Protein AF-A0A822XX72-F1 (afdb_monomer_lite)

Radius of gyration: 50.1 Å; chains: 1; bounding box: 105×52×126 Å

Secondary structure (DSSP, 8-state):
-HHHHHHHHHHHHHH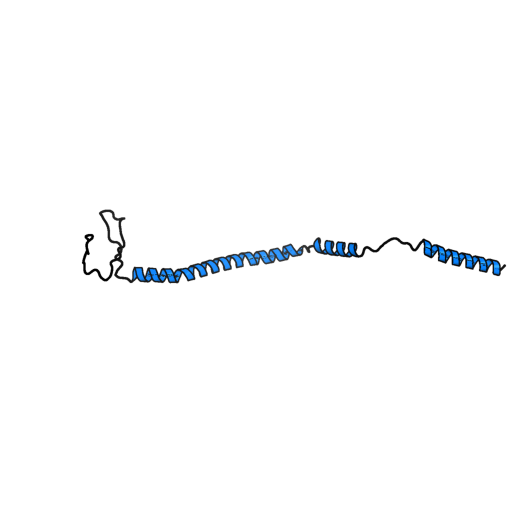HHHHHHHH--------HHHHHHHHHHHHHH---TTHHHHHHHHHHHHHHHH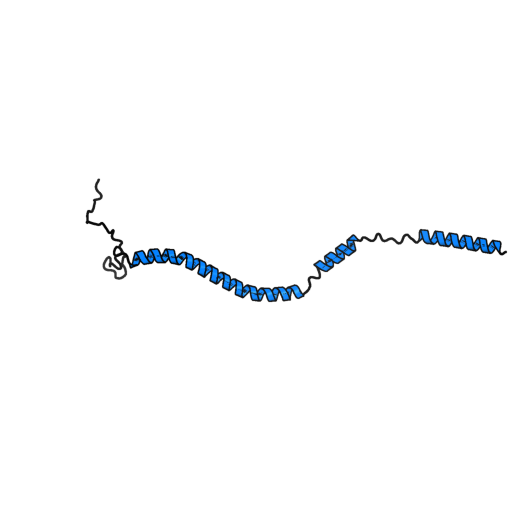HHHHHHHHHHHHHHHHHHHHHHHHHHHH-TTEEEEEE-SS-TT-EEEEE--S---S----S--

Structure (mmCIF, N/CA/C/O backbone):
data_AF-A0A822XX72-F1
#
_entry.id   AF-A0A822XX72-F1
#
loop_
_atom_site.group_PDB
_atom_site.id
_atom_site.type_symbol
_atom_site.label_atom_id
_atom_site.label_alt_id
_atom_site.label_comp_id
_atom_site.label_asym_id
_atom_site.label_entity_id
_atom_site.label_seq_id
_atom_site.pdbx_PDB_ins_code
_atom_site.Cartn_x
_atom_site.Cartn_y
_atom_site.Cartn_z
_atom_site.occupancy
_atom_site.B_iso_or_equiv
_atom_site.auth_seq_id
_atom_site.auth_comp_id
_atom_site.auth_asym_id
_atom_site.auth_atom_id
_atom_site.pdbx_PDB_model_num
ATOM 1 N N . MET A 1 1 ? 62.838 30.331 -93.862 1.00 69.19 1 MET A N 1
ATOM 2 C CA . MET A 1 1 ? 62.465 28.950 -93.462 1.00 69.19 1 MET A CA 1
ATOM 3 C C . MET A 1 1 ? 62.360 28.758 -91.946 1.00 69.19 1 MET A C 1
ATOM 5 O O . MET A 1 1 ? 61.429 28.102 -91.508 1.00 69.19 1 MET A O 1
ATOM 9 N N . LYS A 1 2 ? 63.246 29.330 -91.114 1.00 72.94 2 LYS A N 1
ATOM 10 C CA . LYS A 1 2 ? 63.093 29.255 -89.643 1.00 72.94 2 LYS A CA 1
ATOM 11 C C . LYS A 1 2 ? 61.896 30.077 -89.127 1.00 72.94 2 LYS A C 1
ATOM 13 O O . LYS A 1 2 ? 61.094 29.561 -88.362 1.00 72.94 2 LYS A O 1
ATOM 18 N N . GLU A 1 3 ? 61.686 31.275 -89.675 1.00 75.88 3 GLU A N 1
ATOM 19 C CA . GLU A 1 3 ? 60.550 32.153 -89.326 1.00 75.88 3 GLU A CA 1
ATOM 20 C C . GLU A 1 3 ? 59.167 31.599 -89.710 1.00 75.88 3 GLU A C 1
ATOM 22 O O . GLU A 1 3 ? 58.150 31.975 -89.131 1.00 75.88 3 GLU A O 1
ATOM 27 N N . SER A 1 4 ? 59.088 30.726 -90.718 1.00 67.88 4 SER A N 1
ATOM 28 C CA . SER A 1 4 ? 57.834 30.053 -91.080 1.00 67.88 4 SER A CA 1
ATOM 29 C C . SER A 1 4 ? 57.490 28.942 -90.086 1.00 67.88 4 SER A C 1
ATOM 31 O O . SER A 1 4 ? 56.327 28.796 -89.726 1.00 67.88 4 SER A O 1
ATOM 33 N N . ILE A 1 5 ? 58.504 28.234 -89.575 1.00 74.88 5 ILE A N 1
ATOM 34 C CA . ILE A 1 5 ? 58.346 27.189 -88.551 1.00 74.88 5 ILE A CA 1
ATOM 35 C C . ILE A 1 5 ? 57.965 27.807 -87.198 1.00 74.88 5 ILE A C 1
ATOM 37 O O . ILE A 1 5 ? 57.141 27.265 -86.464 1.00 74.88 5 ILE A O 1
ATOM 41 N N . GLU A 1 6 ? 58.540 28.961 -86.863 1.00 78.50 6 GLU A N 1
ATOM 42 C CA . GLU A 1 6 ? 58.256 29.654 -85.604 1.00 78.50 6 GLU A CA 1
ATOM 43 C C . GLU A 1 6 ? 56.823 30.214 -85.580 1.00 78.50 6 GLU A C 1
ATOM 45 O O . GLU A 1 6 ? 56.098 30.004 -84.606 1.00 78.50 6 GLU A O 1
ATOM 50 N N . ARG A 1 7 ? 56.346 30.750 -86.715 1.00 73.44 7 ARG A N 1
ATOM 51 C CA . ARG A 1 7 ? 54.938 31.147 -86.908 1.00 73.44 7 ARG A CA 1
ATOM 52 C C . ARG A 1 7 ? 53.949 29.979 -86.863 1.00 73.44 7 ARG A C 1
ATOM 54 O O . ARG A 1 7 ? 52.793 30.161 -86.483 1.00 73.44 7 ARG A O 1
ATOM 61 N N . GLU A 1 8 ? 54.350 28.773 -87.259 1.00 74.38 8 GLU A N 1
ATOM 62 C CA . GLU A 1 8 ? 53.514 27.575 -87.090 1.00 74.38 8 GLU A CA 1
ATOM 63 C C . GLU A 1 8 ? 53.452 27.114 -85.630 1.00 74.38 8 GLU A C 1
ATOM 65 O O . GLU A 1 8 ? 52.364 26.793 -85.148 1.00 74.38 8 GLU A O 1
ATOM 70 N N . ARG A 1 9 ? 54.567 27.182 -84.890 1.00 71.81 9 ARG A N 1
ATOM 71 C CA . ARG A 1 9 ? 54.595 26.871 -83.450 1.00 71.81 9 ARG A CA 1
ATOM 72 C C . ARG A 1 9 ? 53.783 27.853 -82.605 1.00 71.81 9 ARG A C 1
ATOM 74 O O . ARG A 1 9 ? 53.165 27.430 -81.627 1.00 71.81 9 ARG A O 1
ATOM 81 N N . GLU A 1 10 ? 53.751 29.136 -82.961 1.00 72.25 10 GLU A N 1
ATOM 82 C CA . GLU A 1 10 ? 52.886 30.120 -82.293 1.00 72.25 10 GLU A CA 1
ATOM 83 C C . GLU A 1 10 ? 51.401 29.834 -82.546 1.00 72.25 10 GLU A C 1
ATOM 85 O O . GLU A 1 10 ? 50.624 29.776 -81.591 1.00 72.25 10 GLU A O 1
ATOM 90 N N . ARG A 1 11 ? 51.017 29.504 -83.790 1.00 66.00 11 ARG A N 1
ATOM 91 C CA . ARG A 1 11 ? 49.643 29.077 -84.124 1.00 66.00 11 ARG A CA 1
ATOM 92 C C . ARG A 1 11 ? 49.239 27.760 -83.448 1.00 66.00 11 ARG A C 1
ATOM 94 O O . ARG A 1 11 ? 48.064 27.556 -83.138 1.00 66.00 11 ARG A O 1
ATOM 101 N N . GLU A 1 12 ? 50.181 26.848 -83.202 1.00 65.44 12 GLU A N 1
ATOM 102 C CA . GLU A 1 12 ? 49.946 25.641 -82.396 1.00 65.44 12 GLU A CA 1
ATOM 103 C C . GLU A 1 12 ? 49.813 25.936 -80.895 1.00 65.44 12 GLU A C 1
ATOM 105 O O . GLU A 1 12 ? 48.983 25.309 -80.232 1.00 65.44 12 GLU A O 1
ATOM 110 N N . ARG A 1 13 ? 50.570 26.896 -80.343 1.00 60.34 13 ARG A N 1
ATOM 111 C CA . ARG A 1 13 ? 50.392 27.357 -78.952 1.00 60.34 13 ARG A CA 1
ATOM 112 C C . ARG A 1 13 ? 49.052 28.054 -78.751 1.00 60.34 13 ARG A C 1
ATOM 114 O O . ARG A 1 13 ? 48.367 27.732 -77.783 1.00 60.34 13 ARG A O 1
ATOM 121 N N . GLU A 1 14 ? 48.636 28.926 -79.667 1.00 60.91 14 GLU A N 1
ATOM 122 C CA . GLU A 1 14 ? 47.318 29.571 -79.612 1.00 60.91 14 GLU A CA 1
ATOM 123 C C . GLU A 1 14 ? 46.177 28.554 -79.712 1.00 60.91 14 GLU A C 1
ATOM 125 O O . GLU A 1 14 ? 45.258 28.591 -78.892 1.00 60.91 14 GLU A O 1
ATOM 130 N N . ARG A 1 15 ? 46.258 27.572 -80.626 1.00 58.31 15 ARG A N 1
ATOM 131 C CA . ARG A 1 15 ? 45.272 26.477 -80.696 1.00 58.31 15 ARG A CA 1
ATOM 132 C C . ARG A 1 15 ? 45.263 25.605 -79.443 1.00 58.31 15 ARG A C 1
ATOM 134 O O . ARG A 1 15 ? 44.190 25.192 -79.005 1.00 58.31 15 ARG A O 1
ATOM 141 N N . ARG A 1 16 ? 46.422 25.354 -78.826 1.00 57.75 16 ARG A N 1
ATOM 142 C CA . ARG A 1 16 ? 46.518 24.623 -77.553 1.00 57.75 16 ARG A CA 1
ATOM 143 C C . ARG A 1 16 ? 45.893 25.412 -76.395 1.00 57.75 16 ARG A C 1
ATOM 145 O O . ARG A 1 16 ? 45.195 24.812 -75.579 1.00 57.75 16 ARG A O 1
ATOM 152 N N . CYS A 1 17 ? 46.067 26.735 -76.354 1.00 53.81 17 CYS A N 1
ATOM 153 C CA . CYS A 1 17 ? 45.422 27.606 -75.367 1.00 53.81 17 CYS A CA 1
ATOM 154 C C . CYS A 1 17 ? 43.902 27.716 -75.582 1.00 53.81 17 CYS A C 1
ATOM 156 O O . CYS A 1 17 ? 43.147 27.584 -74.619 1.00 53.81 17 CYS A O 1
ATOM 158 N N . TYR A 1 18 ? 43.424 27.859 -76.824 1.00 54.31 18 TYR A N 1
ATOM 159 C CA . TYR A 1 18 ? 41.985 27.948 -77.116 1.00 54.31 18 TYR A CA 1
ATOM 160 C C . TYR A 1 18 ? 41.242 26.618 -76.916 1.00 54.31 18 TYR A C 1
ATOM 162 O O . TYR A 1 18 ? 40.123 26.604 -76.399 1.00 54.31 18 TYR A O 1
ATOM 170 N N . CYS A 1 19 ? 41.867 25.483 -77.246 1.00 51.19 19 CYS A N 1
ATOM 171 C CA . CYS A 1 19 ? 41.258 24.164 -77.047 1.00 51.19 19 CYS A CA 1
ATOM 172 C C . CYS A 1 19 ? 41.197 23.769 -75.556 1.00 51.19 19 CYS A C 1
ATOM 174 O O . CYS A 1 19 ? 40.254 23.101 -75.126 1.00 51.19 19 CYS A O 1
ATOM 176 N N . CYS A 1 20 ? 42.133 24.263 -74.732 1.00 50.19 20 CYS A N 1
ATOM 177 C CA . CYS A 1 20 ? 42.069 24.107 -73.276 1.00 50.19 20 CYS A CA 1
ATOM 178 C C . CYS A 1 20 ? 40.896 24.900 -72.662 1.00 50.19 20 CYS A C 1
ATOM 180 O O . CYS A 1 20 ? 40.259 24.424 -71.723 1.00 50.19 20 CYS A O 1
ATOM 182 N N . CYS A 1 21 ? 40.528 26.053 -73.231 1.00 49.91 21 CYS A N 1
ATOM 183 C CA . CYS A 1 21 ? 39.387 26.840 -72.755 1.00 49.91 21 CYS A CA 1
ATOM 184 C C . CYS A 1 21 ? 38.023 26.239 -73.139 1.00 49.91 21 CYS A C 1
ATOM 186 O O . CYS A 1 21 ? 37.100 26.282 -72.326 1.00 49.91 21 CYS A O 1
ATOM 188 N N . ILE A 1 22 ? 37.880 25.627 -74.324 1.00 49.62 22 ILE A N 1
ATOM 189 C CA . ILE A 1 22 ? 36.585 25.061 -74.758 1.00 49.62 22 ILE A CA 1
ATOM 190 C C . ILE A 1 22 ? 36.304 23.679 -74.135 1.00 49.62 22 ILE A C 1
ATOM 192 O O . ILE A 1 22 ? 35.152 23.380 -73.821 1.00 49.62 22 ILE A O 1
ATOM 196 N N . HIS A 1 23 ? 37.325 22.868 -73.830 1.00 50.88 23 HIS A N 1
ATOM 197 C CA . HIS A 1 23 ? 37.130 21.595 -73.113 1.00 50.88 23 HIS A CA 1
ATOM 198 C C . HIS A 1 23 ? 37.201 21.698 -71.577 1.00 50.88 23 HIS A C 1
ATOM 200 O O . HIS A 1 23 ? 36.860 20.736 -70.882 1.00 50.88 23 HIS A O 1
ATOM 206 N N . CYS A 1 24 ? 37.525 22.868 -71.015 1.00 48.62 24 CYS A N 1
ATOM 207 C CA . CYS A 1 24 ? 37.409 23.143 -69.578 1.00 48.62 24 CYS A CA 1
ATOM 208 C C . CYS A 1 24 ? 36.018 23.690 -69.191 1.00 48.62 24 CYS A C 1
ATOM 210 O O . CYS A 1 24 ? 35.869 24.573 -68.354 1.00 48.62 24 CYS A O 1
ATOM 212 N N . LYS A 1 25 ? 34.954 23.106 -69.749 1.00 46.84 25 LYS A N 1
ATOM 213 C CA . LYS A 1 25 ? 33.658 23.014 -69.062 1.00 46.84 25 LYS A CA 1
ATOM 214 C C . LYS A 1 25 ? 33.314 21.551 -68.844 1.00 46.84 25 LYS A C 1
ATOM 216 O O . LYS A 1 25 ? 32.324 21.013 -69.329 1.00 46.84 25 LYS A O 1
ATOM 221 N N . LYS A 1 26 ? 34.148 20.912 -68.021 1.00 46.69 26 LYS A N 1
ATOM 222 C CA . LYS A 1 26 ? 33.773 19.719 -67.271 1.00 46.69 26 LYS A CA 1
ATOM 223 C C . LYS A 1 26 ? 32.605 20.109 -66.370 1.00 46.69 26 LYS A C 1
ATOM 225 O O . LYS A 1 26 ? 32.784 20.613 -65.264 1.00 46.69 26 LYS A O 1
ATOM 230 N N . GLY A 1 27 ? 31.394 19.909 -66.879 1.00 43.09 27 GLY A N 1
ATOM 231 C CA . GLY A 1 27 ? 30.189 19.904 -66.077 1.00 43.09 27 GLY A CA 1
ATOM 232 C C . GLY A 1 27 ? 30.400 18.982 -64.881 1.00 43.09 27 GLY A C 1
ATOM 233 O O . GLY A 1 27 ? 30.592 17.775 -65.024 1.00 43.09 27 GLY A O 1
ATOM 234 N N . ARG A 1 28 ? 30.425 19.585 -63.698 1.00 42.78 28 ARG A N 1
ATOM 235 C CA . ARG A 1 28 ? 29.802 19.082 -62.476 1.00 42.78 28 ARG A CA 1
ATOM 236 C C . ARG A 1 28 ? 29.921 20.185 -61.441 1.00 42.78 28 ARG A C 1
ATOM 238 O O . ARG A 1 28 ? 30.886 20.267 -60.687 1.00 42.78 28 ARG A O 1
ATOM 245 N N . THR A 1 29 ? 28.881 21.011 -61.391 1.00 37.69 29 THR A N 1
ATOM 246 C CA . THR A 1 29 ? 28.403 21.607 -60.147 1.00 37.69 29 THR A CA 1
ATOM 247 C C . THR A 1 29 ? 28.481 20.527 -59.071 1.00 37.69 29 THR A C 1
ATOM 249 O O . THR A 1 29 ? 27.675 19.591 -59.050 1.00 37.69 29 THR A O 1
ATOM 252 N N . LYS A 1 30 ? 29.514 20.574 -58.227 1.00 41.34 30 LYS A N 1
ATOM 253 C CA . LYS A 1 30 ? 29.643 19.647 -57.109 1.00 41.34 30 LYS A CA 1
ATOM 254 C C . LYS A 1 30 ? 28.555 20.062 -56.130 1.00 41.34 30 LYS A C 1
ATOM 256 O O . LYS A 1 30 ? 28.740 20.957 -55.314 1.00 41.34 30 LYS A O 1
ATOM 261 N N . ARG A 1 31 ? 27.391 19.433 -56.291 1.00 43.69 31 ARG A N 1
ATOM 262 C CA . ARG A 1 31 ? 26.239 19.412 -55.392 1.00 43.69 31 ARG A CA 1
ATOM 263 C C . ARG A 1 31 ? 26.747 18.865 -54.052 1.00 43.69 31 ARG A C 1
ATOM 265 O O . ARG A 1 31 ? 26.574 17.691 -53.746 1.00 43.69 31 ARG A O 1
ATOM 272 N N . LYS A 1 32 ? 27.468 19.691 -53.284 1.00 45.25 32 LYS A N 1
ATOM 273 C CA . LYS A 1 32 ? 28.038 19.317 -51.982 1.00 45.25 32 LYS A CA 1
ATOM 274 C C . LYS A 1 32 ? 26.938 18.970 -50.973 1.00 45.25 32 LYS A C 1
ATOM 276 O O . LYS A 1 32 ? 27.225 18.259 -50.027 1.00 45.25 32 LYS A O 1
ATOM 281 N N . GLY A 1 33 ? 25.681 19.345 -51.225 1.00 46.69 33 GLY A N 1
ATOM 282 C CA . GLY A 1 33 ? 24.537 18.881 -50.436 1.00 46.69 33 GLY A CA 1
ATOM 283 C C . GLY A 1 33 ? 24.253 17.381 -50.578 1.00 46.69 33 GLY A C 1
ATOM 284 O O . GLY A 1 33 ? 23.932 16.736 -49.594 1.00 46.69 33 GLY A O 1
ATOM 285 N N . GLY A 1 34 ? 24.444 16.782 -51.760 1.00 53.19 34 GLY A N 1
ATOM 286 C CA . GLY A 1 34 ? 24.073 15.379 -51.994 1.00 53.19 34 GLY A CA 1
ATOM 287 C C . GLY A 1 34 ? 24.985 14.374 -51.292 1.00 53.19 34 GLY A C 1
ATOM 288 O O . GLY A 1 34 ? 24.509 13.356 -50.813 1.00 53.19 34 GLY A O 1
ATOM 289 N N . ALA A 1 35 ? 26.283 14.670 -51.183 1.00 56.53 35 ALA A N 1
ATOM 290 C CA . ALA A 1 35 ? 27.224 13.819 -50.453 1.00 56.53 35 ALA A CA 1
ATOM 291 C C . ALA A 1 35 ? 27.026 13.915 -48.934 1.00 56.53 35 ALA A C 1
ATOM 293 O O . ALA A 1 35 ? 27.162 12.910 -48.249 1.00 56.53 35 ALA A O 1
ATOM 294 N N . VAL A 1 36 ? 26.666 15.098 -48.422 1.00 61.66 36 VAL A N 1
ATOM 295 C CA . VAL A 1 36 ? 26.347 15.302 -47.001 1.00 61.66 36 VAL A CA 1
ATOM 296 C C . VAL A 1 36 ? 25.015 14.638 -46.660 1.00 61.66 36 VAL A C 1
ATOM 298 O O . VAL A 1 36 ? 24.944 13.929 -45.668 1.00 61.66 36 VAL A O 1
ATOM 301 N N . ILE A 1 37 ? 23.998 14.764 -47.521 1.00 63.38 37 ILE A N 1
ATOM 302 C CA . ILE A 1 37 ? 22.709 14.074 -47.363 1.00 63.38 37 ILE A CA 1
ATOM 303 C C . ILE A 1 37 ? 22.879 12.557 -47.517 1.00 63.38 37 ILE A C 1
ATOM 305 O O . ILE A 1 37 ? 22.321 11.812 -46.727 1.00 63.38 37 ILE A O 1
ATOM 309 N N . ALA A 1 38 ? 23.693 12.073 -48.460 1.00 64.94 38 ALA A N 1
ATOM 310 C CA . ALA A 1 38 ? 23.985 10.645 -48.594 1.00 64.94 38 ALA A CA 1
ATOM 311 C C . ALA A 1 38 ? 24.816 10.104 -47.420 1.00 64.94 38 ALA A C 1
ATOM 313 O O . ALA A 1 38 ? 24.604 8.968 -47.012 1.00 64.94 38 ALA A O 1
ATOM 314 N N . ALA A 1 39 ? 25.736 10.894 -46.856 1.00 62.53 39 ALA A N 1
ATOM 315 C CA . ALA A 1 39 ? 26.487 10.525 -45.658 1.00 62.53 39 ALA A CA 1
ATOM 316 C C . ALA A 1 39 ? 25.596 10.529 -44.407 1.00 62.53 39 ALA A C 1
ATOM 318 O O . ALA A 1 39 ? 25.658 9.571 -43.643 1.00 62.53 39 ALA A O 1
ATOM 319 N N . ALA A 1 40 ? 24.724 11.532 -44.252 1.00 61.47 40 ALA A N 1
ATOM 320 C CA . ALA A 1 40 ? 23.721 11.613 -43.191 1.00 61.47 40 ALA A CA 1
ATOM 321 C C . ALA A 1 40 ? 22.733 10.438 -43.274 1.00 61.47 40 ALA A C 1
ATOM 323 O O . ALA A 1 40 ? 22.558 9.701 -42.309 1.00 61.47 40 ALA A O 1
ATOM 324 N N . PHE A 1 41 ? 22.200 10.166 -44.467 1.00 67.31 41 PHE A N 1
ATOM 325 C CA . PHE A 1 41 ? 21.302 9.042 -44.720 1.00 67.31 41 PHE A CA 1
ATOM 326 C C . PHE A 1 41 ? 21.999 7.690 -44.517 1.00 67.31 41 PHE A C 1
ATOM 328 O O . PHE A 1 41 ? 21.408 6.757 -43.983 1.00 67.31 41 PHE A O 1
ATOM 335 N N . LYS A 1 42 ? 23.289 7.575 -44.866 1.00 67.31 42 LYS A N 1
ATOM 336 C CA . LYS A 1 42 ? 24.087 6.368 -44.604 1.00 67.31 42 LYS A CA 1
ATOM 337 C C . LYS A 1 42 ? 24.398 6.190 -43.116 1.00 67.31 42 LYS A C 1
ATOM 339 O O . LYS A 1 42 ? 24.393 5.052 -42.659 1.00 67.31 42 LYS A O 1
ATOM 344 N N . SER A 1 43 ? 24.616 7.265 -42.355 1.00 53.47 43 SER A N 1
ATOM 345 C CA . SER A 1 43 ? 24.739 7.191 -40.891 1.00 53.47 43 SER A CA 1
ATOM 346 C C . SER A 1 43 ? 23.411 6.899 -40.187 1.00 53.47 43 SER A C 1
ATOM 348 O O . SER A 1 43 ? 23.418 6.348 -39.091 1.00 53.47 43 SER A O 1
ATOM 350 N N . GLU A 1 44 ? 22.283 7.212 -40.825 1.00 60.22 44 GLU A N 1
ATOM 351 C CA . GLU A 1 44 ? 20.944 6.964 -40.285 1.00 60.22 44 GLU A CA 1
ATOM 352 C C . GLU A 1 44 ? 20.437 5.544 -40.604 1.00 60.22 44 GLU A C 1
ATOM 354 O O . GLU A 1 44 ? 19.884 4.874 -39.732 1.00 60.22 44 GLU A O 1
ATOM 359 N N . ILE A 1 45 ? 20.716 5.024 -41.809 1.00 57.69 45 ILE A N 1
ATOM 360 C CA . ILE A 1 45 ? 20.362 3.653 -42.223 1.00 57.69 45 ILE A CA 1
ATOM 361 C C . ILE A 1 45 ? 21.331 2.600 -41.679 1.00 57.69 45 ILE A C 1
ATOM 363 O O . ILE A 1 45 ? 20.900 1.502 -41.321 1.00 57.69 45 ILE A O 1
ATOM 367 N N . LEU A 1 46 ? 22.631 2.896 -41.568 1.00 58.72 46 LEU A N 1
ATOM 368 C CA . LEU A 1 46 ? 23.595 1.965 -40.976 1.00 58.72 46 LEU A CA 1
ATOM 369 C C . LEU A 1 46 ? 23.581 2.079 -39.443 1.00 58.72 46 LEU A C 1
ATOM 371 O O . LEU A 1 46 ? 24.606 2.295 -38.800 1.00 58.72 46 LEU A O 1
ATOM 375 N N . LYS A 1 47 ? 22.398 1.909 -38.840 1.00 54.50 47 LYS A N 1
ATOM 376 C CA . LYS A 1 47 ? 22.268 1.659 -37.403 1.00 54.50 47 LYS A CA 1
ATOM 377 C C . LYS A 1 47 ? 23.152 0.454 -37.065 1.00 54.50 47 LYS A C 1
ATOM 379 O O . LYS A 1 47 ? 22.944 -0.633 -37.614 1.00 54.50 47 LYS A O 1
ATOM 384 N N . PRO A 1 48 ? 24.159 0.615 -36.198 1.00 57.38 48 PRO A N 1
ATOM 385 C CA . PRO A 1 48 ? 25.126 -0.439 -35.973 1.00 57.38 48 PRO A CA 1
ATOM 386 C C . PRO A 1 48 ? 24.392 -1.591 -35.254 1.00 57.38 48 PRO A C 1
ATOM 388 O O . PRO A 1 48 ? 23.634 -1.378 -34.302 1.00 57.38 48 PRO A O 1
ATOM 391 N N . LYS A 1 49 ? 24.531 -2.823 -35.771 1.00 56.88 49 LYS A N 1
ATOM 392 C CA . LYS A 1 49 ? 23.793 -4.041 -35.346 1.00 56.88 49 LYS A CA 1
ATOM 393 C C . LYS A 1 49 ? 23.952 -4.385 -33.849 1.00 56.88 49 LYS A C 1
ATOM 395 O O . LYS A 1 49 ? 23.223 -5.208 -33.305 1.00 56.88 49 LYS A O 1
ATOM 400 N N . ASN A 1 50 ? 24.863 -3.708 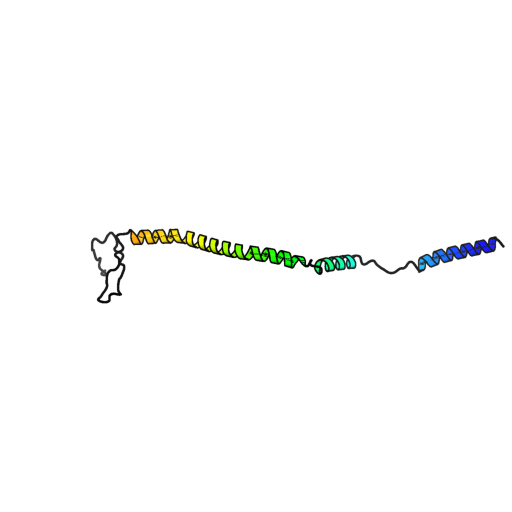-33.166 1.00 57.12 50 ASN A N 1
ATOM 401 C CA . ASN A 1 50 ? 25.094 -3.679 -31.725 1.00 57.12 50 ASN A CA 1
ATOM 402 C C . ASN A 1 50 ? 24.008 -2.933 -30.927 1.00 57.12 50 ASN A C 1
ATOM 404 O O . ASN A 1 50 ? 23.976 -3.082 -29.708 1.00 57.12 50 ASN A O 1
ATOM 408 N N . LEU A 1 51 ? 23.051 -2.247 -31.565 1.00 58.22 51 LEU A N 1
ATOM 409 C CA . LEU A 1 51 ? 21.886 -1.708 -30.852 1.00 58.22 51 LEU A CA 1
ATOM 410 C C . LEU A 1 51 ? 21.031 -2.827 -30.234 1.00 58.22 51 LEU A C 1
ATOM 412 O O . LEU A 1 51 ? 20.547 -2.685 -29.120 1.00 58.22 51 LEU A O 1
ATOM 416 N N . LEU A 1 52 ? 20.878 -3.973 -30.907 1.00 58.44 52 LEU A N 1
ATOM 417 C CA . LEU A 1 52 ? 20.113 -5.109 -30.375 1.00 58.44 52 LEU A CA 1
ATOM 418 C C . LEU A 1 52 ? 20.849 -5.855 -29.251 1.00 58.44 52 LEU A C 1
ATOM 420 O O . LEU A 1 52 ? 20.194 -6.453 -28.397 1.00 58.44 52 LEU A O 1
ATOM 424 N N . ALA A 1 53 ? 22.184 -5.822 -29.233 1.00 57.19 53 ALA A N 1
ATOM 425 C CA . ALA A 1 53 ? 22.998 -6.410 -28.169 1.00 57.19 53 ALA A CA 1
ATOM 426 C C . ALA A 1 53 ? 22.977 -5.542 -26.897 1.00 57.19 53 ALA A C 1
ATOM 428 O O . ALA A 1 53 ? 22.780 -6.074 -25.803 1.00 57.19 53 ALA A O 1
ATOM 429 N N . GLU A 1 54 ? 23.062 -4.217 -27.053 1.00 57.00 54 GLU A N 1
ATOM 430 C CA . GLU A 1 54 ? 22.886 -3.232 -25.974 1.00 57.00 54 GLU A CA 1
ATOM 431 C C . GLU A 1 54 ? 21.441 -3.243 -25.437 1.00 57.00 54 GLU A C 1
ATOM 433 O O . GLU A 1 54 ? 21.220 -3.425 -24.240 1.00 57.00 54 GLU A O 1
ATOM 438 N N . GLN A 1 55 ? 20.428 -3.228 -26.314 1.00 58.25 55 GLN A N 1
ATOM 439 C CA . GLN A 1 55 ? 19.011 -3.343 -25.928 1.00 58.25 55 GLN A CA 1
ATOM 440 C C . GLN A 1 55 ? 18.692 -4.662 -25.197 1.00 58.25 55 GLN A C 1
ATOM 442 O O . GLN A 1 55 ? 17.847 -4.698 -24.301 1.00 58.25 55 GLN A O 1
ATOM 447 N N . ARG A 1 56 ? 19.356 -5.777 -25.540 1.00 57.31 56 ARG A N 1
ATOM 448 C CA . ARG A 1 56 ? 19.149 -7.075 -24.868 1.00 57.31 56 ARG A CA 1
ATOM 449 C C . ARG A 1 56 ? 19.813 -7.128 -23.483 1.00 57.31 56 ARG A C 1
ATOM 451 O O . ARG A 1 56 ? 19.249 -7.763 -22.591 1.00 57.31 56 ARG A O 1
ATOM 458 N N . ARG A 1 57 ? 20.949 -6.444 -23.278 1.00 54.41 57 ARG A N 1
ATOM 459 C CA . ARG A 1 57 ? 21.570 -6.270 -21.948 1.00 54.41 57 ARG A CA 1
ATOM 460 C C . ARG A 1 57 ? 20.736 -5.360 -21.046 1.00 54.41 57 ARG A C 1
ATOM 462 O O . ARG A 1 57 ? 20.532 -5.694 -19.880 1.00 54.41 57 ARG A O 1
ATOM 469 N N . GLU A 1 58 ? 20.153 -4.294 -21.589 1.00 54.16 58 GLU A N 1
ATOM 470 C CA . GLU A 1 58 ? 19.261 -3.423 -20.820 1.00 54.16 58 GLU A CA 1
ATOM 471 C C . GLU A 1 58 ? 17.928 -4.088 -20.448 1.00 54.16 58 GLU A C 1
ATOM 473 O O . GLU A 1 58 ? 17.422 -3.877 -19.345 1.00 54.16 58 GLU A O 1
ATOM 478 N N . ARG A 1 59 ? 17.365 -4.947 -21.309 1.00 56.78 59 ARG A N 1
ATOM 479 C CA . ARG A 1 59 ? 16.106 -5.648 -20.999 1.00 56.78 59 ARG A CA 1
ATOM 480 C C . ARG A 1 59 ? 16.216 -6.606 -19.813 1.00 56.78 59 ARG A C 1
ATOM 482 O O . ARG A 1 59 ? 15.302 -6.636 -18.997 1.00 56.78 59 ARG A O 1
ATOM 489 N N . LYS A 1 60 ? 17.325 -7.342 -19.664 1.00 55.78 60 LYS A N 1
ATOM 490 C CA . LYS A 1 60 ? 17.498 -8.266 -18.523 1.00 55.78 60 LYS A CA 1
ATOM 491 C C . LYS A 1 60 ? 17.565 -7.532 -17.178 1.00 55.78 60 LYS A C 1
ATOM 493 O O . LYS A 1 60 ? 16.968 -7.994 -16.212 1.00 55.78 60 LYS A O 1
ATOM 498 N N . ARG A 1 61 ? 18.226 -6.370 -17.123 1.00 59.75 61 ARG A N 1
ATOM 499 C CA . ARG A 1 61 ? 18.311 -5.544 -15.903 1.00 59.75 61 ARG A CA 1
ATOM 500 C C . ARG A 1 61 ? 16.983 -4.839 -15.586 1.00 59.75 61 ARG A C 1
ATOM 502 O O . ARG A 1 61 ? 16.628 -4.702 -14.419 1.00 59.75 61 ARG A O 1
ATOM 509 N N . ARG A 1 62 ? 16.220 -4.451 -16.618 1.00 65.31 62 ARG A N 1
ATOM 510 C CA . ARG A 1 62 ? 14.905 -3.799 -16.474 1.00 65.31 62 ARG A CA 1
ATOM 511 C C . ARG A 1 62 ? 13.845 -4.709 -15.859 1.00 65.31 62 ARG A C 1
ATOM 513 O O . ARG A 1 62 ? 13.065 -4.212 -15.059 1.00 65.31 62 ARG A O 1
ATOM 520 N N . VAL A 1 63 ? 13.825 -6.007 -16.177 1.00 75.50 63 VAL A N 1
ATOM 521 C CA . VAL A 1 63 ? 12.798 -6.919 -15.635 1.00 75.50 63 VAL A CA 1
ATOM 522 C C . VAL A 1 63 ? 12.898 -7.007 -14.110 1.00 75.50 63 VAL A C 1
ATOM 524 O O . VAL A 1 63 ? 11.925 -6.705 -13.430 1.00 75.50 63 VAL A O 1
ATOM 527 N N . GLY A 1 64 ? 14.070 -7.331 -13.552 1.00 82.38 64 GLY A N 1
ATOM 528 C CA . GLY A 1 64 ? 14.234 -7.453 -12.095 1.00 82.38 64 GLY A CA 1
ATOM 529 C C . GLY A 1 64 ? 13.952 -6.146 -11.345 1.00 82.38 64 GLY A C 1
ATOM 530 O O . GLY A 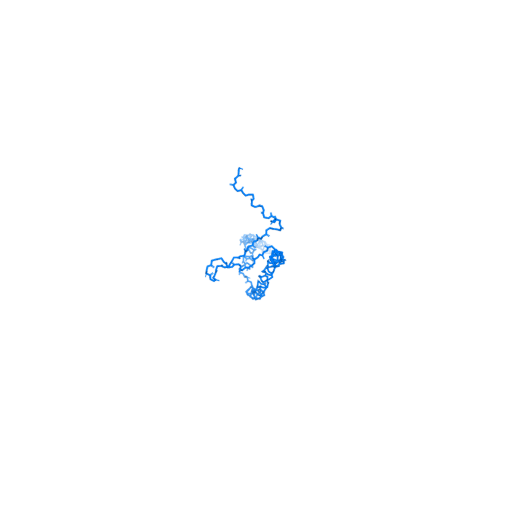1 64 ? 13.198 -6.138 -10.376 1.00 82.38 64 GLY A O 1
ATOM 531 N N . TYR A 1 65 ? 14.482 -5.023 -11.838 1.00 84.56 65 TYR A N 1
ATOM 532 C CA . TYR A 1 65 ? 14.271 -3.709 -11.222 1.00 84.56 65 TYR A CA 1
ATOM 533 C C . TYR A 1 65 ? 12.802 -3.253 -11.267 1.00 84.56 65 TYR A C 1
ATOM 535 O O . TYR A 1 65 ? 12.314 -2.671 -10.303 1.00 84.56 65 TYR A O 1
ATOM 543 N N . GLN A 1 66 ? 12.058 -3.573 -12.333 1.00 85.88 66 GLN A N 1
ATOM 544 C CA . GLN A 1 66 ? 10.618 -3.300 -12.402 1.00 85.88 66 GLN A CA 1
ATOM 545 C C . GLN A 1 66 ? 9.827 -4.063 -11.336 1.00 85.88 66 GLN A C 1
ATOM 547 O O . GLN A 1 66 ? 8.899 -3.503 -10.757 1.00 85.88 66 GLN A O 1
ATOM 552 N N . TRP A 1 67 ? 10.178 -5.323 -11.066 1.00 91.69 67 TRP A N 1
ATOM 553 C CA . TRP A 1 67 ? 9.544 -6.085 -9.989 1.00 91.69 67 TRP A CA 1
ATOM 554 C C . TRP A 1 67 ? 9.904 -5.516 -8.618 1.00 91.69 67 TRP A C 1
ATOM 556 O O . TRP A 1 67 ? 9.012 -5.324 -7.800 1.00 91.69 67 TRP A O 1
ATOM 566 N N . ILE A 1 68 ? 11.171 -5.154 -8.396 1.00 92.44 68 ILE A N 1
ATOM 567 C CA . ILE A 1 68 ? 11.617 -4.539 -7.138 1.00 92.44 68 ILE A CA 1
ATOM 568 C C . ILE A 1 68 ? 10.874 -3.223 -6.872 1.00 92.44 68 ILE A C 1
ATOM 570 O O . ILE A 1 68 ? 10.363 -3.039 -5.772 1.00 92.44 68 ILE A O 1
ATOM 574 N N . ILE A 1 69 ? 10.738 -2.335 -7.867 1.00 93.19 69 ILE A N 1
ATOM 575 C CA . ILE A 1 69 ? 9.967 -1.089 -7.702 1.00 93.19 69 ILE A CA 1
ATOM 576 C C . ILE A 1 69 ? 8.496 -1.384 -7.404 1.00 93.19 69 ILE A C 1
ATOM 578 O O . ILE A 1 69 ? 7.910 -0.719 -6.556 1.00 93.19 69 ILE A O 1
ATOM 582 N N . ARG A 1 70 ? 7.884 -2.368 -8.075 1.00 92.50 70 ARG A N 1
ATOM 583 C CA . ARG A 1 70 ? 6.487 -2.752 -7.813 1.00 92.50 70 ARG A CA 1
ATOM 584 C C . ARG A 1 70 ? 6.290 -3.253 -6.383 1.00 92.50 70 ARG A C 1
ATOM 586 O O . ARG A 1 70 ? 5.347 -2.822 -5.726 1.00 92.50 70 ARG A O 1
ATOM 593 N N . PHE A 1 71 ? 7.186 -4.109 -5.891 1.00 95.81 71 PHE A N 1
ATOM 594 C CA . PHE A 1 71 ? 7.167 -4.571 -4.502 1.00 95.81 71 PHE A CA 1
ATOM 595 C C . PHE A 1 71 ? 7.388 -3.425 -3.517 1.00 95.81 71 PHE A C 1
ATOM 597 O O . PHE A 1 71 ? 6.667 -3.330 -2.528 1.00 95.81 71 PHE A O 1
ATOM 604 N N . LEU A 1 72 ? 8.334 -2.528 -3.803 1.00 96.31 72 LEU A N 1
ATOM 605 C CA . LEU A 1 72 ? 8.594 -1.363 -2.965 1.00 96.31 72 LEU A CA 1
ATOM 606 C C . LEU A 1 72 ? 7.382 -0.426 -2.918 1.00 96.31 72 LEU A C 1
ATOM 608 O O . LEU A 1 72 ? 6.989 -0.003 -1.839 1.00 96.31 72 LEU A O 1
ATOM 612 N N . ALA A 1 73 ? 6.746 -0.155 -4.059 1.00 95.62 7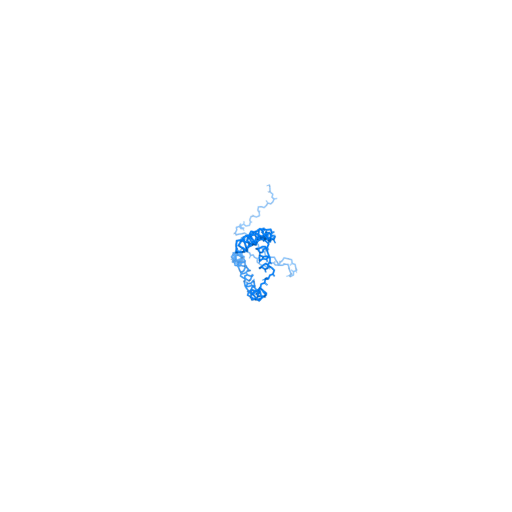3 ALA A N 1
ATOM 613 C CA . ALA A 1 73 ? 5.543 0.666 -4.137 1.00 95.62 73 ALA A CA 1
ATOM 614 C C . ALA A 1 73 ? 4.381 0.054 -3.340 1.00 95.62 73 ALA A C 1
ATOM 616 O O . ALA A 1 73 ? 3.698 0.767 -2.608 1.00 95.62 73 ALA A O 1
ATOM 617 N N . LEU A 1 74 ? 4.192 -1.268 -3.428 1.00 96.12 74 LEU A N 1
ATOM 618 C CA . LEU A 1 74 ? 3.189 -1.978 -2.635 1.00 96.12 74 LEU A CA 1
ATOM 619 C C . LEU A 1 74 ? 3.507 -1.924 -1.134 1.00 96.12 74 LEU A C 1
ATOM 621 O O . LEU A 1 74 ? 2.613 -1.696 -0.323 1.00 96.12 74 LEU A O 1
ATOM 625 N N . GLY A 1 75 ? 4.781 -2.080 -0.766 1.00 96.44 75 GLY A N 1
ATOM 626 C CA . GLY A 1 75 ? 5.248 -1.937 0.610 1.00 96.44 75 GLY A CA 1
ATOM 627 C C . GLY A 1 75 ? 5.003 -0.532 1.161 1.00 96.44 75 GLY A C 1
ATOM 628 O O . GLY A 1 75 ? 4.430 -0.393 2.237 1.00 96.44 75 GLY A O 1
ATOM 629 N N . CYS A 1 76 ? 5.356 0.514 0.410 1.00 96.44 76 CYS A N 1
ATOM 630 C CA . CYS A 1 76 ? 5.078 1.903 0.781 1.00 96.44 76 CYS A CA 1
ATOM 631 C C . CYS A 1 76 ? 3.576 2.159 0.940 1.00 96.44 76 CYS A C 1
ATOM 633 O O . CYS A 1 76 ? 3.166 2.794 1.908 1.00 96.44 76 CYS A O 1
ATOM 635 N N . TYR A 1 77 ? 2.752 1.631 0.033 1.00 95.31 77 TYR A N 1
ATOM 636 C CA . TYR A 1 77 ? 1.297 1.730 0.130 1.00 95.31 77 TYR A CA 1
ATOM 637 C C . TYR A 1 77 ? 0.767 1.087 1.420 1.00 95.31 77 TYR A C 1
ATOM 639 O O . TYR A 1 77 ? 0.031 1.724 2.171 1.00 95.31 77 TYR A O 1
ATOM 647 N N . ALA A 1 78 ? 1.195 -0.140 1.726 1.00 96.06 78 ALA A N 1
ATOM 648 C CA . ALA A 1 78 ? 0.812 -0.818 2.960 1.00 96.06 78 ALA A CA 1
ATOM 649 C C . ALA A 1 78 ? 1.288 -0.054 4.206 1.00 96.06 78 ALA A C 1
ATOM 651 O O . ALA A 1 78 ? 0.518 0.114 5.145 1.00 96.06 78 ALA A O 1
ATOM 652 N N . MET A 1 79 ? 2.517 0.469 4.208 1.00 95.38 79 MET A N 1
ATOM 653 C CA . MET A 1 79 ? 3.062 1.237 5.336 1.00 95.38 79 MET A CA 1
ATOM 654 C C . MET A 1 79 ? 2.296 2.531 5.612 1.00 95.38 79 MET A C 1
ATOM 656 O O . MET A 1 79 ? 2.188 2.921 6.768 1.00 95.38 79 MET A O 1
ATOM 660 N N . LEU A 1 80 ? 1.738 3.179 4.587 1.00 93.62 80 LEU A N 1
ATOM 661 C CA . LEU A 1 80 ? 0.870 4.347 4.770 1.00 93.62 80 LEU A CA 1
ATOM 662 C C . LEU A 1 80 ? -0.509 3.965 5.321 1.00 93.62 80 LEU A C 1
ATOM 664 O O . LEU A 1 80 ? -1.106 4.732 6.069 1.00 93.62 80 LEU A O 1
ATOM 668 N N . LEU A 1 81 ? -1.001 2.774 4.981 1.00 93.50 81 LEU A N 1
ATOM 669 C CA . LEU A 1 81 ? -2.287 2.265 5.450 1.00 93.50 81 LEU A CA 1
ATOM 670 C C . LEU A 1 81 ? -2.241 1.729 6.886 1.00 93.50 81 LEU A C 1
ATOM 672 O O . LEU A 1 81 ? -3.165 1.961 7.666 1.00 93.50 81 LEU A O 1
ATOM 676 N N . ILE A 1 82 ? -1.175 1.012 7.246 1.00 95.56 82 ILE A N 1
ATOM 677 C CA . ILE A 1 82 ? -1.002 0.366 8.551 1.00 95.56 82 ILE A CA 1
ATOM 678 C C . ILE A 1 82 ? -1.271 1.307 9.743 1.00 95.56 82 ILE A C 1
ATOM 680 O O . ILE A 1 82 ? -2.049 0.899 10.602 1.00 95.56 82 ILE A O 1
ATOM 684 N N . PRO A 1 83 ? -0.732 2.541 9.844 1.00 93.69 83 PRO A N 1
ATOM 685 C CA . PRO A 1 83 ? -0.994 3.404 10.999 1.00 93.69 83 PRO A CA 1
ATOM 686 C C . PRO A 1 83 ? -2.477 3.774 11.143 1.00 93.69 83 PRO A C 1
ATOM 688 O O . PRO A 1 83 ? -2.991 3.796 12.262 1.00 93.69 83 PRO A O 1
ATOM 691 N N . SER A 1 84 ? -3.191 3.984 10.031 1.00 90.31 84 SER A N 1
ATOM 692 C CA . SER A 1 84 ? -4.635 4.246 10.046 1.00 90.31 84 SER A CA 1
ATOM 693 C C . SER A 1 84 ? -5.419 3.042 10.571 1.00 90.31 84 SER A C 1
ATOM 695 O O . SER A 1 84 ? -6.315 3.192 11.401 1.00 90.31 84 SER A O 1
ATOM 697 N N . PHE A 1 85 ? -5.053 1.833 10.139 1.00 93.38 85 PHE A N 1
ATOM 698 C CA . PHE A 1 85 ? -5.701 0.606 10.604 1.00 93.38 85 PHE A CA 1
ATOM 699 C C . PHE A 1 85 ? -5.338 0.249 12.049 1.00 93.38 85 PHE A C 1
ATOM 701 O O . PHE A 1 85 ? -6.209 -0.198 12.794 1.00 93.38 85 PHE A O 1
ATOM 708 N N . ILE A 1 86 ? -4.091 0.479 12.473 1.00 94.19 86 ILE A N 1
ATOM 709 C CA . ILE A 1 86 ? -3.648 0.245 13.854 1.00 94.19 86 ILE A CA 1
ATOM 710 C C . ILE A 1 86 ? -4.449 1.114 14.818 1.00 94.19 86 ILE A C 1
ATOM 712 O O . ILE A 1 86 ? -4.880 0.607 15.846 1.00 94.19 86 ILE A O 1
ATOM 716 N N . GLN A 1 87 ? -4.691 2.389 14.499 1.00 92.50 87 GLN A N 1
ATOM 717 C CA . GLN A 1 87 ? -5.463 3.277 15.371 1.00 92.50 87 GLN A CA 1
ATOM 718 C C . GLN A 1 87 ? -6.888 2.752 15.603 1.00 92.50 87 GLN A C 1
ATOM 720 O O . GLN A 1 87 ? -7.346 2.674 16.745 1.00 92.50 87 GLN A O 1
ATOM 725 N N . VAL A 1 88 ? -7.579 2.358 14.530 1.00 91.56 88 VAL A N 1
ATOM 726 C CA . VAL A 1 88 ? -8.946 1.820 14.610 1.00 91.56 88 VAL A CA 1
ATOM 727 C C . VAL A 1 88 ? -8.959 0.471 15.324 1.00 91.56 88 VAL A C 1
ATOM 729 O O . VAL A 1 88 ? -9.786 0.259 16.206 1.00 91.56 88 VAL A O 1
ATOM 732 N N . GLY A 1 89 ? -8.024 -0.421 14.994 1.00 91.38 89 GLY A N 1
ATOM 733 C CA . GLY A 1 89 ? -7.896 -1.724 15.642 1.00 91.38 89 GLY A CA 1
ATOM 734 C C . GLY A 1 89 ? -7.587 -1.596 17.132 1.00 91.38 89 GLY A C 1
ATOM 735 O O . GLY A 1 89 ? -8.235 -2.237 17.953 1.00 91.38 89 GLY A O 1
ATOM 736 N N . TYR A 1 90 ? -6.660 -0.713 17.504 1.00 92.44 90 TYR A N 1
ATOM 737 C CA . TYR A 1 90 ? -6.340 -0.425 18.899 1.00 92.44 90 TYR A CA 1
ATOM 738 C C . TYR A 1 90 ? -7.579 0.073 19.649 1.00 92.44 90 TYR A C 1
ATOM 740 O O . TYR A 1 90 ? -7.920 -0.467 20.701 1.00 92.44 90 TYR A O 1
ATOM 748 N N . TYR A 1 91 ? -8.317 1.030 19.077 1.00 88.88 91 TYR A N 1
ATOM 749 C CA . TYR A 1 91 ? -9.574 1.496 19.661 1.00 88.88 91 TYR A CA 1
ATOM 750 C C . TYR A 1 91 ? -10.606 0.367 19.792 1.00 88.88 91 TYR A C 1
ATOM 752 O O . TYR A 1 91 ? -11.241 0.228 20.834 1.00 88.88 91 TYR A O 1
ATOM 760 N N . TYR A 1 92 ? -10.743 -0.471 18.766 1.00 89.00 92 TYR A N 1
ATOM 761 C CA . TYR A 1 92 ? -11.689 -1.582 18.734 1.00 89.00 92 TYR A CA 1
ATOM 762 C C . TYR A 1 92 ? -11.396 -2.648 19.801 1.00 89.00 92 TYR A C 1
ATOM 764 O O . TYR A 1 92 ? -12.306 -3.095 20.499 1.00 89.00 92 TYR A O 1
ATOM 772 N N . PHE A 1 93 ? -10.129 -3.045 19.961 1.00 87.25 93 PHE A N 1
ATOM 773 C CA . PHE A 1 93 ? -9.746 -4.109 20.892 1.00 87.25 93 PHE A CA 1
ATOM 774 C C . PHE A 1 93 ? -9.677 -3.640 22.347 1.00 87.25 93 PHE A C 1
ATOM 776 O O . PHE A 1 93 ? -10.182 -4.349 23.222 1.00 87.25 93 PHE A O 1
ATOM 783 N N . PHE A 1 94 ? -9.084 -2.468 22.604 1.00 86.62 94 PHE A N 1
ATOM 784 C CA . PHE A 1 94 ? -8.824 -1.975 23.962 1.00 86.62 94 PHE A CA 1
ATOM 785 C C . PHE A 1 94 ? -9.989 -1.184 24.568 1.00 86.62 94 PHE A C 1
ATOM 787 O O . PHE A 1 94 ? -10.049 -1.036 25.789 1.00 86.62 94 PHE A O 1
ATOM 794 N N . SER A 1 95 ? -10.935 -0.687 23.765 1.00 83.81 95 SER A N 1
ATOM 795 C CA . SER A 1 95 ? -12.110 -0.007 24.311 1.00 83.81 95 SER A CA 1
ATOM 796 C C . SER A 1 95 ? -13.081 -1.016 24.924 1.00 83.81 95 SER A C 1
ATOM 798 O O . SER A 1 95 ? -13.604 -1.904 24.248 1.00 83.81 95 SER A O 1
ATOM 800 N N . SER A 1 96 ? -13.390 -0.836 26.208 1.00 79.31 96 SER A N 1
ATOM 801 C CA . SER A 1 96 ? -14.445 -1.582 26.908 1.00 79.31 96 SER A CA 1
ATOM 802 C C . SER A 1 96 ? -15.859 -1.249 26.412 1.00 79.31 96 SER A C 1
ATOM 804 O O . SER A 1 96 ? -16.819 -1.905 26.801 1.00 79.31 96 SER A O 1
ATOM 806 N N . GLN A 1 97 ? -16.001 -0.245 25.539 1.00 83.00 97 GLN A N 1
ATOM 807 C CA . GLN A 1 97 ? -17.285 0.172 24.969 1.00 83.00 97 GLN A CA 1
ATOM 808 C C . GLN A 1 97 ? -17.790 -0.798 23.894 1.00 83.00 97 GLN A C 1
ATOM 810 O O . GLN A 1 97 ? -18.994 -0.893 23.675 1.00 83.00 97 GLN A O 1
ATOM 815 N N . VAL A 1 98 ? -16.896 -1.549 23.244 1.00 84.19 98 VAL A N 1
ATOM 816 C CA . VAL A 1 98 ? -17.270 -2.513 22.202 1.00 84.19 98 VAL A CA 1
ATOM 817 C C . VAL A 1 98 ? -17.549 -3.871 22.846 1.00 84.19 98 VAL A C 1
ATOM 819 O O . VAL A 1 98 ? -16.619 -4.585 23.233 1.00 84.19 98 VAL A O 1
ATOM 822 N N . HIS A 1 99 ? -18.821 -4.240 22.955 1.00 83.88 99 HIS A N 1
ATOM 823 C CA . HIS A 1 99 ? -19.250 -5.563 23.402 1.00 83.88 99 HIS A CA 1
ATOM 824 C C . HIS A 1 99 ? -19.327 -6.493 22.200 1.00 83.88 99 HIS A C 1
ATOM 826 O O . HIS A 1 99 ? -20.062 -6.226 21.255 1.00 83.88 99 HIS A O 1
ATOM 832 N N . ARG A 1 100 ? -18.538 -7.565 22.233 1.00 86.50 100 ARG A N 1
ATOM 833 C CA . ARG A 1 100 ? -18.335 -8.456 21.092 1.00 86.50 100 ARG A CA 1
ATOM 834 C C . ARG A 1 100 ? -19.128 -9.747 21.238 1.00 86.50 100 ARG A C 1
ATOM 836 O O . ARG A 1 100 ? -19.186 -10.314 22.327 1.00 86.50 100 ARG A O 1
ATOM 843 N N . GLY A 1 101 ? -19.675 -10.241 20.134 1.00 83.00 101 GLY A N 1
ATOM 844 C CA . GLY A 1 101 ? -20.210 -11.596 20.039 1.00 83.00 101 GLY A CA 1
ATOM 845 C C . GLY A 1 101 ? -21.527 -11.849 20.778 1.00 83.00 101 GLY A C 1
ATOM 846 O O . GLY A 1 101 ? -21.781 -13.001 21.146 1.00 83.00 101 GLY A O 1
ATOM 847 N N . ILE A 1 102 ? -22.357 -10.818 20.981 1.00 80.94 102 ILE A N 1
ATOM 848 C CA . ILE A 1 102 ? -23.686 -10.962 21.591 1.00 80.94 102 ILE A CA 1
ATOM 849 C C . ILE A 1 102 ? -24.583 -11.711 20.604 1.00 80.94 102 ILE A C 1
ATOM 851 O O . ILE A 1 102 ? -24.766 -11.281 19.465 1.00 80.94 102 ILE A O 1
ATOM 855 N N . VAL A 1 103 ? -25.111 -12.857 21.030 1.00 85.06 103 VAL A N 1
ATOM 856 C CA . VAL A 1 103 ? -26.024 -13.668 20.220 1.00 85.06 103 VAL A CA 1
ATOM 857 C C . VAL A 1 103 ? -27.385 -12.978 20.198 1.00 85.06 103 VAL A C 1
ATOM 859 O O . VAL A 1 103 ? -27.985 -12.755 21.247 1.00 85.06 103 VAL A O 1
ATOM 862 N N . TYR A 1 104 ? -27.853 -12.619 19.005 1.00 77.56 104 TYR A N 1
ATOM 863 C CA . TYR A 1 104 ? -29.163 -12.016 18.798 1.00 77.56 104 TYR A CA 1
ATOM 864 C C . TYR A 1 104 ? -30.115 -13.050 18.184 1.00 77.56 104 TYR A C 1
ATOM 866 O O . TYR A 1 104 ? -29.997 -13.402 17.011 1.00 77.56 104 TYR A O 1
ATOM 874 N N . GLY A 1 105 ? -31.070 -13.535 18.979 1.00 83.88 105 GLY A N 1
ATOM 875 C CA . GLY A 1 105 ? -32.015 -14.586 18.581 1.00 83.88 105 GLY A CA 1
ATOM 876 C C . GLY A 1 105 ? -31.434 -16.004 18.648 1.00 83.88 105 GLY A C 1
ATOM 877 O O . GLY A 1 105 ? -30.292 -16.207 19.045 1.00 83.88 105 GLY A O 1
ATOM 878 N N . ASP A 1 106 ? -32.225 -16.997 18.240 1.00 84.88 106 ASP A N 1
ATOM 879 C CA . ASP A 1 106 ? -31.893 -18.422 18.430 1.00 84.88 106 ASP A CA 1
ATOM 880 C C . ASP A 1 106 ? -30.880 -18.977 17.417 1.00 84.88 106 ASP A C 1
ATOM 882 O O . ASP A 1 106 ? -30.476 -20.140 17.486 1.00 84.88 106 ASP A O 1
ATOM 886 N N . GLN A 1 107 ? -30.455 -18.164 16.446 1.00 80.88 107 GLN A N 1
ATOM 887 C CA . GLN A 1 107 ? -29.539 -18.616 15.406 1.00 80.88 107 GLN A CA 1
ATOM 888 C C . GLN A 1 107 ? -28.074 -18.418 15.819 1.00 80.88 107 GLN A C 1
ATOM 890 O O . GLN A 1 107 ? -27.637 -17.287 16.048 1.00 80.88 107 GLN A O 1
ATOM 895 N N . PRO A 1 108 ? -27.244 -19.479 15.788 1.00 70.12 108 PRO A N 1
ATOM 896 C CA . PRO A 1 108 ? -25.851 -19.421 16.240 1.00 70.12 108 PRO A CA 1
ATOM 897 C C . PRO A 1 108 ? -24.950 -18.526 15.372 1.00 70.12 108 PRO A C 1
ATOM 899 O O . PRO A 1 108 ? -23.845 -18.173 15.789 1.00 70.12 108 PRO A O 1
ATOM 902 N N . ARG A 1 109 ? -25.408 -18.153 14.168 1.00 82.12 109 ARG A N 1
ATOM 903 C CA . ARG A 1 109 ? -24.684 -17.301 13.212 1.00 82.12 109 ARG A CA 1
ATOM 904 C C . ARG A 1 109 ? -24.981 -15.808 13.378 1.00 82.12 109 ARG A C 1
ATOM 906 O O . ARG A 1 109 ? -24.348 -14.996 12.712 1.00 82.12 109 ARG A O 1
ATOM 913 N N . ASN A 1 110 ? -25.912 -15.438 14.253 1.00 80.56 110 ASN A N 1
ATOM 914 C CA . ASN A 1 110 ? -26.316 -14.052 14.435 1.00 80.56 110 ASN A CA 1
ATOM 915 C C . ASN A 1 110 ? -25.635 -13.450 15.670 1.00 80.56 110 ASN A C 1
ATOM 917 O O . ASN A 1 110 ? -26.250 -13.248 16.715 1.00 80.56 110 ASN A O 1
ATOM 921 N N . ARG A 1 111 ? -24.320 -13.237 15.568 1.00 83.31 111 ARG A N 1
ATOM 922 C CA . ARG A 1 111 ? -23.513 -12.579 16.603 1.00 83.31 111 ARG A CA 1
ATOM 923 C C . ARG A 1 111 ? -23.246 -11.143 16.178 1.00 83.31 111 ARG A C 1
ATOM 925 O O . ARG A 1 111 ? -22.704 -10.929 15.098 1.00 83.31 111 ARG A O 1
ATOM 932 N N . LEU A 1 112 ? -23.635 -10.189 17.016 1.00 86.56 112 LEU A N 1
ATOM 933 C CA . LEU A 1 112 ? -23.486 -8.760 16.756 1.00 86.56 112 LEU A CA 1
ATOM 934 C C . LEU A 1 112 ? -22.506 -8.130 17.749 1.00 86.56 112 LEU A C 1
ATOM 936 O O . LEU A 1 112 ? -22.531 -8.441 18.943 1.00 86.56 112 LEU A O 1
ATOM 940 N N . ASP A 1 113 ? -21.683 -7.211 17.245 1.00 86.19 113 ASP A N 1
ATOM 941 C CA . ASP A 1 113 ? -20.799 -6.375 18.051 1.00 86.19 113 ASP A CA 1
ATOM 942 C C . ASP A 1 113 ? -21.477 -5.012 18.283 1.00 86.19 113 ASP A C 1
ATOM 944 O O . ASP A 1 113 ? -21.787 -4.287 17.337 1.00 86.19 113 ASP A O 1
ATOM 948 N N . LEU A 1 114 ? -21.753 -4.674 19.544 1.00 84.81 114 LEU A N 1
ATOM 949 C CA . LEU A 1 114 ? -22.472 -3.462 19.955 1.00 84.81 114 LEU A CA 1
ATOM 950 C C . LEU A 1 114 ? -21.509 -2.444 20.575 1.00 84.81 114 LEU A C 1
ATOM 952 O O . LEU A 1 114 ? -20.677 -2.791 21.413 1.00 84.81 114 LEU A O 1
ATOM 956 N N . TYR A 1 115 ? -21.655 -1.170 20.207 1.00 84.19 115 TYR A N 1
ATOM 957 C CA . TYR A 1 115 ? -20.939 -0.059 20.836 1.00 84.19 115 TYR A CA 1
ATOM 958 C C . TYR A 1 115 ? -21.820 0.603 21.899 1.00 84.19 115 TYR A C 1
ATOM 960 O O . TYR A 1 115 ? -22.853 1.188 21.574 1.00 84.19 115 TYR A O 1
ATOM 968 N N . LEU A 1 116 ? -21.413 0.521 23.166 1.00 82.81 116 LEU A N 1
ATOM 969 C CA . LEU A 1 116 ? -22.103 1.168 24.279 1.00 82.81 116 LEU A CA 1
ATOM 970 C C . LEU A 1 116 ? -21.399 2.485 24.639 1.00 82.81 116 LEU A C 1
ATOM 972 O O . LEU A 1 116 ? -20.224 2.460 25.011 1.00 82.81 116 LEU A O 1
ATOM 976 N N . PRO A 1 117 ? -22.091 3.637 24.585 1.00 81.81 117 PRO A N 1
ATOM 977 C CA . PRO A 1 117 ? -21.504 4.906 24.985 1.00 81.81 117 PRO A CA 1
ATOM 978 C C . PRO A 1 117 ? -21.208 4.919 26.491 1.00 81.81 117 PRO A C 1
ATOM 980 O O . PRO A 1 117 ? -22.031 4.509 27.313 1.00 81.81 117 PRO A O 1
ATOM 983 N N . LYS A 1 118 ? -20.038 5.459 26.853 1.00 73.19 118 LYS A N 1
ATOM 984 C CA . LYS 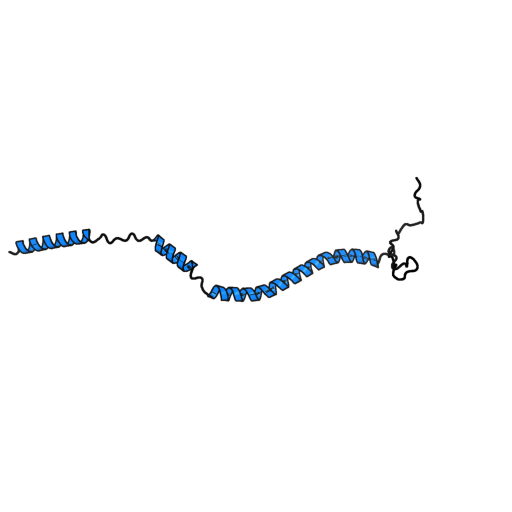A 1 118 ? -19.501 5.528 28.228 1.00 73.19 118 LYS A CA 1
ATOM 985 C C . LYS A 1 118 ? -20.415 6.233 29.248 1.00 73.19 118 LYS A C 1
ATOM 987 O O . LYS A 1 118 ? -20.269 6.012 30.444 1.00 73.19 118 LYS A O 1
ATOM 992 N N . ASN A 1 119 ? -21.373 7.037 28.777 1.00 67.94 119 ASN A N 1
ATOM 993 C CA . ASN A 1 119 ? -22.293 7.823 29.598 1.00 67.94 119 ASN A CA 1
ATOM 994 C C . ASN A 1 119 ? -23.749 7.417 29.325 1.00 67.94 119 ASN A C 1
ATOM 996 O O . ASN A 1 119 ? -24.548 8.220 28.855 1.00 67.94 119 ASN A O 1
ATOM 1000 N N . SER A 1 120 ? -24.101 6.166 29.603 1.00 57.81 120 SER A N 1
ATOM 1001 C CA . SER A 1 120 ? -25.499 5.726 29.652 1.00 57.81 120 SER A CA 1
ATOM 1002 C C . SER A 1 120 ? -25.904 5.460 31.102 1.00 57.81 120 SER A C 1
ATOM 1004 O O . SER A 1 120 ? -26.242 4.349 31.492 1.00 57.81 120 SER A O 1
ATOM 1006 N N . ASN A 1 121 ? -25.920 6.515 31.924 1.00 55.50 121 ASN A N 1
ATOM 1007 C CA . ASN A 1 121 ? -26.865 6.536 33.041 1.00 55.50 121 ASN A CA 1
ATOM 1008 C C . ASN A 1 121 ? -28.244 6.450 32.389 1.00 55.50 121 ASN A C 1
ATOM 1010 O O . ASN A 1 121 ? -28.692 7.461 31.858 1.00 55.50 121 ASN A O 1
ATOM 1014 N N . GLY A 1 122 ? -28.818 5.243 32.330 1.00 53.72 122 GLY A N 1
ATOM 1015 C CA . GLY A 1 122 ? -29.940 4.816 31.488 1.00 53.72 122 GLY A CA 1
ATOM 1016 C C . GLY A 1 122 ? -31.172 5.718 31.493 1.00 53.72 122 GLY A C 1
ATOM 1017 O O . GLY A 1 122 ? -32.230 5.348 31.988 1.00 53.72 122 GLY A O 1
ATOM 1018 N N . LYS A 1 123 ? -31.058 6.899 30.896 1.00 47.88 123 LYS A N 1
ATOM 1019 C CA . LYS A 1 123 ? -32.165 7.774 30.565 1.00 47.88 123 LYS A CA 1
ATOM 1020 C C . LYS A 1 123 ? -32.378 7.625 29.077 1.00 47.88 123 LYS A C 1
ATOM 1022 O O . LYS A 1 123 ? -31.800 8.342 28.266 1.00 47.88 123 LYS A O 1
ATOM 1027 N N . ASN A 1 124 ? -33.230 6.662 28.758 1.00 49.50 124 ASN A N 1
ATOM 1028 C CA . ASN A 1 124 ? -34.044 6.703 27.561 1.00 49.50 124 ASN A CA 1
ATOM 1029 C C . ASN A 1 124 ? -34.822 8.032 27.605 1.00 49.50 124 ASN A C 1
ATOM 1031 O O . ASN A 1 124 ? -35.890 8.104 28.200 1.00 49.50 124 ASN A O 1
ATOM 1035 N N . GLN A 1 125 ? -34.245 9.104 27.064 1.00 48.84 125 GLN A N 1
ATOM 1036 C CA . GLN A 1 125 ? -34.988 10.283 26.618 1.00 48.84 125 GLN A CA 1
ATOM 1037 C C . GLN A 1 125 ? -35.453 9.912 25.202 1.00 48.84 125 GLN A C 1
ATOM 1039 O O . GLN A 1 125 ? -34.729 10.098 24.233 1.00 48.84 125 GLN A O 1
ATOM 1044 N N . LEU A 1 126 ? -36.368 8.950 25.104 1.00 50.16 126 LEU A N 1
ATOM 1045 C CA . LEU A 1 126 ? -37.801 9.195 24.984 1.00 50.16 126 LEU A CA 1
ATOM 1046 C C . LEU A 1 126 ? -38.082 9.992 23.706 1.00 50.16 126 LEU A C 1
ATOM 1048 O O . LEU A 1 126 ? -37.951 11.209 23.661 1.00 50.16 126 LEU A O 1
ATOM 1052 N N . TRP A 1 127 ? -38.485 9.252 22.678 1.00 51.22 127 TRP A N 1
ATOM 1053 C CA . TRP A 1 127 ? -39.056 9.719 21.418 1.00 51.22 127 TRP A CA 1
ATOM 1054 C C . TRP A 1 127 ? -40.431 10.386 21.605 1.00 51.22 127 TRP A C 1
ATOM 1056 O O . TRP A 1 127 ? -41.385 10.028 20.927 1.00 51.22 127 TRP A O 1
ATOM 1066 N N . HIS A 1 128 ? -40.562 11.330 22.534 1.00 58.38 128 HIS A N 1
ATOM 1067 C CA . HIS A 1 128 ? -41.778 12.123 22.701 1.00 58.38 128 HIS A CA 1
ATOM 1068 C C . HIS A 1 128 ? -41.439 13.521 23.225 1.00 58.38 128 HIS A C 1
ATOM 1070 O O . HIS A 1 128 ? -41.374 13.717 24.437 1.00 58.38 128 HIS A O 1
ATOM 1076 N N . LEU A 1 129 ? -41.205 14.451 22.291 1.00 45.97 129 LEU A N 1
ATOM 1077 C CA . LEU A 1 129 ? -41.831 15.782 22.164 1.00 45.97 129 LEU A CA 1
ATOM 1078 C C . LEU A 1 129 ? -41.149 16.568 21.039 1.00 45.97 129 LEU A C 1
ATOM 1080 O O . LEU A 1 129 ? -39.962 16.923 21.197 1.00 45.97 129 LEU A O 1
#

Foldseek 3Di:
DVVVVVVVVVVVVVVVVVVCVVVPPPDDPPPVVVVVVVVVVCVVVCPPPCVVVVVVVVVVVVVVVVVVVVVVVVVVVVVVVVVVVCVVVCCQPVDPQWDWQDADDDDNPRGDIGGHDPDPPPDPPDPDD

pLDDT: mean 70.58, std 16.94, range [37.69, 96.44]

Organism: Nelumbo nucifera (NCBI:txid4432)

Sequence (129 aa):
MKESIERERERERERRCYCCCIHCKKGRTKRKGGAVIAAAFKSEILKPKNLLAEQRRERKRRVGYQWIIRFLALGCYAMLLIPSFIQVGYYYFFSSQVHRGIVYGDQPRNRLDLYLPKNSNGKNQLWHL